Protein AF-A0A7Y4W2G7-F1 (afdb_monomer)

Foldseek 3Di:
DVVVVVVVVVVVVCVVVPDCPVVLVVLVVLLVVLQVLLVVLCVQLVPDPDVVSVVVSNVSSVVSVVVSVVSVVVSVCSVPPPPDPPPPPPPCPDPPPPPPDDDDDDDDDDDDDDDDDDDDDDDDDDDDDDDDDDDDD

Sequence (137 aa):
MYFRSWVLDLQIVNVTNGSLDRPEAMLLSQAQTLDELFNNLARKAHDQTHMPHYETFLRLAFKAQSQCRSTLETLATIKNPPVVYAKQANISNGHQQINNGMPAPQAEEIKKQPNELLETQHGSQTLDSRTTRAAIC

Secondary structure (DSSP, 8-state):
-HHHHHHHHHHHHHHHTT--HHHHHHHHHHHHHHHHHHHHHHHHHHT--SHHHHHHHHHHHHHHHHHHHHHHHHHHHHHS-------------TT-----S-PPPP----PPPPPPP--------------------

Radius of gyration: 35.5 Å; Cα contacts (8 Å, |Δi|>4): 58; chains: 1; bounding 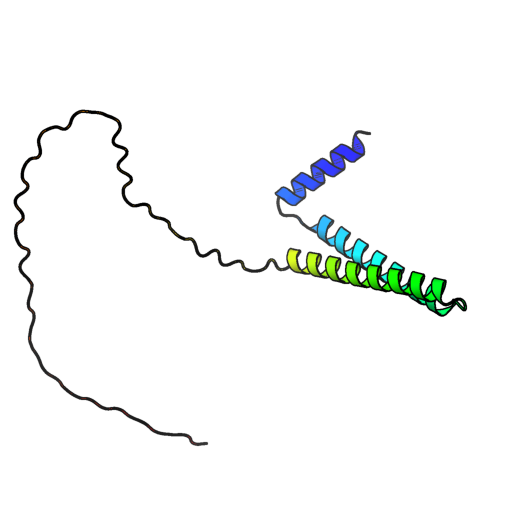box: 46×70×98 Å

Structure (mmCIF, N/CA/C/O backbone):
data_AF-A0A7Y4W2G7-F1
#
_entry.id   AF-A0A7Y4W2G7-F1
#
loop_
_atom_site.group_PDB
_atom_site.id
_atom_site.type_symbol
_atom_site.label_atom_id
_atom_site.label_alt_id
_atom_site.label_comp_id
_atom_site.label_asym_id
_atom_site.label_entity_id
_atom_site.label_seq_id
_atom_site.pdbx_PDB_ins_code
_atom_site.Cartn_x
_atom_site.Cartn_y
_atom_site.Cartn_z
_atom_site.occupancy
_atom_site.B_iso_or_equiv
_atom_site.auth_seq_id
_atom_site.auth_comp_id
_atom_site.auth_asym_id
_atom_site.auth_atom_id
_atom_site.pdbx_PDB_model_num
ATOM 1 N N . MET A 1 1 ? -21.961 18.199 -1.375 1.00 66.44 1 MET A N 1
ATOM 2 C CA . MET A 1 1 ? -20.802 18.160 -0.451 1.00 66.44 1 MET A CA 1
ATOM 3 C C . MET A 1 1 ? -21.097 17.414 0.862 1.00 66.44 1 MET A C 1
ATOM 5 O O . MET A 1 1 ? -20.188 16.798 1.394 1.00 66.44 1 MET A O 1
ATOM 9 N N . TYR A 1 2 ? -22.351 17.360 1.332 1.00 80.12 2 TYR A N 1
ATOM 10 C CA . TYR A 1 2 ? -22.754 16.691 2.586 1.00 80.12 2 TYR A CA 1
ATOM 11 C C . TYR A 1 2 ? -22.551 15.165 2.650 1.00 80.12 2 TYR A C 1
ATOM 13 O O . TYR A 1 2 ? -22.196 14.641 3.698 1.00 80.12 2 TYR A O 1
ATOM 21 N N . PHE A 1 3 ? -22.705 14.450 1.530 1.00 81.75 3 PHE A N 1
ATOM 22 C CA . PHE A 1 3 ? -22.607 12.983 1.505 1.00 81.75 3 PHE A CA 1
ATOM 23 C C . PHE A 1 3 ? -21.234 12.452 1.953 1.00 81.75 3 PHE A C 1
ATOM 25 O O . PHE A 1 3 ? -21.154 11.482 2.700 1.00 81.75 3 PHE A O 1
ATOM 32 N N . ARG A 1 4 ? -20.140 13.113 1.544 1.00 83.44 4 ARG A N 1
ATOM 33 C CA . ARG A 1 4 ? -18.781 12.718 1.952 1.00 83.44 4 ARG A CA 1
ATOM 34 C C . ARG A 1 4 ? -18.516 12.959 3.440 1.00 83.44 4 ARG A C 1
ATOM 36 O O . ARG A 1 4 ? -17.850 12.128 4.040 1.00 83.44 4 ARG A O 1
ATOM 43 N N . SER A 1 5 ? -19.046 14.042 4.016 1.00 88.44 5 SER A N 1
ATOM 44 C CA . SER A 1 5 ? -18.922 14.322 5.456 1.00 88.44 5 SER A CA 1
ATOM 45 C C . SER A 1 5 ? -19.608 13.233 6.271 1.00 88.44 5 SER A C 1
ATOM 47 O O . SER A 1 5 ? -18.965 12.582 7.079 1.00 88.44 5 SER A O 1
ATOM 49 N N . TRP A 1 6 ? -20.868 12.930 5.947 1.00 89.38 6 TRP A N 1
ATOM 50 C CA . TRP A 1 6 ? -21.643 11.922 6.670 1.00 89.38 6 TRP A CA 1
ATOM 51 C C . TRP A 1 6 ? -21.006 10.526 6.613 1.00 89.38 6 TRP A C 1
ATOM 53 O O . TRP A 1 6 ? -20.948 9.810 7.609 1.00 89.38 6 TRP A O 1
ATOM 63 N N . VAL A 1 7 ? -20.466 10.148 5.450 1.00 91.44 7 VAL A N 1
ATOM 64 C CA . VAL A 1 7 ? -19.751 8.876 5.284 1.00 91.44 7 VAL A CA 1
ATOM 65 C C . VAL A 1 7 ? -18.472 8.821 6.125 1.00 91.44 7 VAL A C 1
ATOM 67 O O . VAL A 1 7 ? -18.108 7.735 6.572 1.00 91.44 7 VAL A O 1
ATOM 70 N N . LEU A 1 8 ? -17.768 9.938 6.325 1.00 91.06 8 LEU A N 1
ATOM 71 C CA . LEU A 1 8 ? -16.592 9.994 7.200 1.00 91.06 8 LEU A CA 1
ATOM 72 C C . LEU A 1 8 ? -16.995 9.948 8.677 1.00 91.06 8 LEU A C 1
ATOM 74 O O . LEU A 1 8 ? -16.412 9.171 9.427 1.00 91.06 8 LEU A O 1
ATOM 78 N N . ASP A 1 9 ? -18.031 10.685 9.071 1.00 93.81 9 ASP A N 1
ATOM 79 C CA . ASP A 1 9 ? -18.535 10.695 10.449 1.00 93.81 9 ASP A CA 1
ATOM 80 C C . ASP A 1 9 ? -18.982 9.291 10.886 1.00 93.81 9 ASP A C 1
ATOM 82 O O . ASP A 1 9 ? -18.600 8.809 11.953 1.00 93.81 9 ASP A O 1
ATOM 86 N N . LEU A 1 10 ? -19.700 8.571 10.015 1.00 91.81 10 LEU A N 1
ATOM 87 C CA . LEU A 1 10 ? -20.098 7.182 10.262 1.00 91.81 10 LEU A CA 1
ATOM 88 C C . LEU A 1 10 ? -18.891 6.238 10.406 1.00 91.81 10 LEU A C 1
ATOM 90 O O . LEU A 1 10 ? -18.910 5.324 11.229 1.00 91.81 10 LEU A O 1
ATOM 94 N N . GLN A 1 11 ? -17.828 6.450 9.624 1.00 91.62 11 GLN A N 1
ATOM 95 C CA . GLN A 1 11 ? -16.601 5.654 9.745 1.00 91.62 11 GLN A CA 1
ATOM 96 C C . GLN A 1 11 ? -15.906 5.886 11.079 1.00 91.62 11 GLN A C 1
ATOM 98 O O . GLN A 1 11 ? -15.454 4.922 11.693 1.00 91.62 11 GLN A O 1
ATOM 103 N N . ILE A 1 12 ? -15.837 7.142 11.521 1.00 92.69 12 ILE A N 1
ATOM 104 C CA . ILE A 1 12 ? -15.244 7.501 12.809 1.00 92.69 12 ILE A CA 1
ATOM 105 C C . ILE A 1 12 ? -16.009 6.793 13.928 1.00 92.69 12 ILE A C 1
ATOM 107 O O . ILE A 1 12 ? -15.389 6.102 14.731 1.00 92.69 12 ILE A O 1
ATOM 111 N N . VAL A 1 13 ? -17.344 6.869 13.921 1.00 95.50 13 VAL A N 1
ATOM 112 C CA . VAL A 1 13 ? -18.191 6.190 14.916 1.00 95.50 13 VAL A CA 1
ATOM 113 C C . VAL A 1 13 ? -17.955 4.676 14.927 1.00 95.50 13 VAL A C 1
ATOM 115 O O . VAL A 1 13 ? -17.782 4.099 15.998 1.00 95.50 13 VAL A O 1
ATOM 118 N N . ASN A 1 14 ? -17.891 4.021 13.763 1.00 93.06 14 ASN A N 1
ATOM 119 C CA . ASN A 1 14 ? -17.646 2.575 13.688 1.00 93.06 14 ASN A CA 1
ATOM 120 C C . ASN A 1 14 ? -16.290 2.176 14.286 1.00 93.06 14 ASN A C 1
ATOM 122 O O . ASN A 1 14 ? -16.223 1.207 15.042 1.00 93.06 14 ASN A O 1
ATOM 126 N N . VAL A 1 15 ? -15.234 2.941 13.992 1.00 92.75 15 VAL A N 1
ATOM 127 C CA . VAL A 1 15 ? -13.891 2.697 14.540 1.00 92.75 15 VAL A CA 1
ATOM 128 C C . VAL A 1 15 ? -13.862 2.952 16.046 1.00 92.75 15 VAL A C 1
ATOM 130 O O . VAL A 1 15 ? -13.296 2.150 16.786 1.00 92.75 15 VAL A O 1
ATOM 133 N N . THR A 1 16 ? -14.514 4.015 16.528 1.00 92.12 16 THR A N 1
ATOM 134 C CA . THR A 1 16 ? -14.655 4.280 17.971 1.00 92.12 16 THR A CA 1
ATOM 135 C C . THR A 1 16 ? -15.418 3.163 18.688 1.00 92.12 16 THR A C 1
ATOM 137 O O . THR A 1 16 ? -15.090 2.839 19.826 1.00 92.12 16 THR A O 1
ATOM 140 N N . ASN A 1 17 ? -16.373 2.522 18.011 1.00 94.44 17 ASN A N 1
ATOM 141 C CA . ASN A 1 17 ? -17.107 1.362 18.520 1.00 94.44 17 ASN A CA 1
ATOM 142 C C . ASN A 1 17 ? -16.350 0.027 18.352 1.00 94.44 17 ASN A C 1
ATOM 144 O O . ASN A 1 17 ? -16.896 -1.026 18.677 1.00 94.44 17 ASN A O 1
ATOM 148 N N . GLY A 1 18 ? -15.110 0.051 17.850 1.00 91.44 18 GLY A N 1
ATOM 149 C CA . GLY A 1 18 ? -14.235 -1.119 17.738 1.00 91.44 18 GLY A CA 1
ATOM 150 C C . GLY A 1 18 ? -14.349 -1.917 16.435 1.00 91.44 18 GLY A C 1
ATOM 151 O O . GLY A 1 18 ? -13.639 -2.909 16.287 1.00 91.44 18 GLY A O 1
ATOM 152 N N . SER A 1 19 ? -15.185 -1.511 15.473 1.00 94.19 19 SER A N 1
ATOM 153 C CA . SER A 1 19 ? -15.208 -2.146 14.147 1.00 94.19 19 SER A CA 1
ATOM 154 C C . SER A 1 19 ? -14.036 -1.646 13.301 1.00 94.19 19 SER A C 1
ATOM 156 O O . SER A 1 19 ? -13.919 -0.453 13.004 1.00 94.19 19 SER A O 1
ATOM 158 N N . LEU A 1 20 ? -13.176 -2.577 12.882 1.00 94.31 20 LEU A N 1
ATOM 159 C CA . LEU A 1 20 ? -12.009 -2.311 12.034 1.00 94.31 20 LEU A CA 1
ATOM 160 C C . LEU A 1 20 ? -12.164 -2.857 10.608 1.00 94.31 20 LEU A C 1
ATOM 162 O O . LEU A 1 20 ? -11.240 -2.733 9.810 1.00 94.31 20 LEU A O 1
ATOM 166 N N . ASP A 1 21 ? -13.345 -3.362 10.242 1.00 93.81 21 ASP A N 1
ATOM 167 C CA . ASP A 1 21 ? -13.596 -4.032 8.956 1.00 93.81 21 ASP A CA 1
ATOM 168 C C . ASP A 1 21 ? -13.199 -3.170 7.750 1.00 93.81 21 ASP A C 1
ATOM 170 O O . ASP A 1 21 ? -12.562 -3.629 6.800 1.00 93.81 21 ASP A O 1
ATOM 174 N N . ARG A 1 22 ? -13.552 -1.879 7.788 1.00 93.25 22 ARG A N 1
ATOM 175 C CA . ARG A 1 22 ? -13.242 -0.951 6.697 1.00 93.25 22 ARG A CA 1
ATOM 176 C C . ARG A 1 22 ? -11.755 -0.579 6.646 1.00 93.25 22 ARG A C 1
ATOM 178 O O . ARG A 1 22 ? -11.202 -0.650 5.548 1.00 93.25 22 ARG A O 1
ATOM 185 N N . PRO A 1 23 ? -11.092 -0.182 7.751 1.00 94.31 23 PRO A N 1
ATOM 186 C CA . PRO A 1 23 ? -9.635 -0.061 7.781 1.00 94.31 23 PRO A CA 1
ATOM 187 C C . PRO A 1 23 ? -8.902 -1.319 7.295 1.00 94.31 23 PRO A C 1
ATOM 189 O O . PRO A 1 23 ? -7.976 -1.192 6.497 1.00 94.31 23 PRO A O 1
ATOM 192 N N . GLU A 1 24 ? -9.342 -2.516 7.699 1.00 96.06 24 GLU A N 1
ATOM 193 C CA . GLU A 1 24 ? -8.760 -3.789 7.255 1.00 96.06 24 GLU A CA 1
ATOM 194 C C . GLU A 1 24 ? -8.883 -3.973 5.737 1.00 96.06 24 GLU A C 1
ATOM 196 O O . GLU A 1 24 ? -7.879 -4.188 5.052 1.00 96.06 24 GLU A O 1
ATOM 201 N N . ALA A 1 25 ? -10.093 -3.820 5.191 1.00 96.19 25 ALA A N 1
ATOM 202 C CA . ALA A 1 25 ? -10.335 -3.920 3.752 1.00 96.19 25 ALA A CA 1
ATOM 203 C C . ALA A 1 25 ? -9.548 -2.864 2.956 1.00 96.19 25 ALA A C 1
ATOM 205 O O . ALA A 1 25 ? -9.013 -3.151 1.883 1.00 96.19 25 ALA A O 1
ATOM 206 N N . MET A 1 26 ? -9.446 -1.645 3.491 1.00 96.75 26 MET A N 1
ATOM 207 C CA . MET A 1 26 ? -8.685 -0.562 2.877 1.00 96.75 26 MET A CA 1
ATOM 208 C C . MET A 1 26 ? -7.188 -0.883 2.827 1.00 96.75 26 MET A C 1
ATOM 210 O O . MET A 1 26 ? -6.573 -0.701 1.779 1.00 96.75 26 MET A O 1
ATOM 214 N N . LEU A 1 27 ? -6.602 -1.377 3.922 1.00 97.88 27 LEU A N 1
ATOM 215 C CA . LEU A 1 27 ? -5.191 -1.771 3.954 1.00 97.88 27 LEU A CA 1
ATOM 216 C C . LEU A 1 27 ? -4.914 -2.949 3.014 1.00 97.88 27 LEU A C 1
ATOM 218 O O . LEU A 1 27 ? -3.922 -2.920 2.289 1.00 97.88 27 LEU A O 1
ATOM 222 N N . LEU A 1 28 ? -5.806 -3.942 2.956 1.00 98.00 28 LEU A N 1
ATOM 223 C CA . LEU A 1 28 ? -5.674 -5.059 2.018 1.00 98.00 28 LEU A CA 1
ATOM 224 C C . LEU A 1 28 ? -5.683 -4.577 0.559 1.00 98.00 28 LEU A C 1
ATOM 226 O O . LEU A 1 28 ? -4.803 -4.944 -0.218 1.00 98.00 28 LEU A O 1
ATOM 230 N N . SER A 1 29 ? -6.626 -3.701 0.203 1.00 98.12 29 SER A N 1
ATOM 231 C CA . SER A 1 29 ? -6.708 -3.118 -1.141 1.00 98.12 29 SER A CA 1
ATOM 232 C C . SER A 1 29 ? -5.469 -2.277 -1.489 1.00 98.12 29 SER A C 1
ATOM 234 O O . SER A 1 29 ? -4.957 -2.359 -2.610 1.00 98.12 29 SER A O 1
ATOM 236 N N . GLN A 1 30 ? -4.938 -1.508 -0.531 1.00 98.38 30 GLN A N 1
ATOM 237 C CA . GLN A 1 30 ? -3.692 -0.757 -0.712 1.00 98.38 30 GLN A CA 1
ATOM 238 C C . GLN A 1 30 ? -2.496 -1.687 -0.947 1.00 98.38 30 GLN A C 1
ATOM 240 O O . GLN A 1 30 ? -1.710 -1.435 -1.861 1.00 98.38 30 GLN A O 1
ATOM 245 N N . ALA A 1 31 ? -2.374 -2.769 -0.173 1.00 98.38 31 ALA A N 1
ATOM 246 C CA . ALA A 1 31 ? -1.308 -3.754 -0.344 1.00 98.38 31 ALA A CA 1
ATOM 247 C C . ALA A 1 31 ? -1.363 -4.411 -1.733 1.00 98.38 31 ALA A C 1
ATOM 249 O O . ALA A 1 31 ? -0.347 -4.462 -2.422 1.00 98.38 31 ALA A O 1
ATOM 250 N N . GLN A 1 32 ? -2.551 -4.823 -2.191 1.00 98.31 32 GLN A N 1
ATOM 251 C CA . GLN A 1 32 ? -2.735 -5.374 -3.540 1.00 98.31 32 GLN A CA 1
ATOM 252 C C . GLN A 1 32 ? -2.337 -4.372 -4.631 1.00 98.31 32 GLN A C 1
ATOM 254 O O . GLN A 1 32 ? -1.592 -4.713 -5.544 1.00 98.31 32 GLN A O 1
ATOM 259 N N . THR A 1 33 ? -2.754 -3.110 -4.499 1.00 98.56 33 THR A N 1
ATOM 260 C CA . THR A 1 33 ? -2.399 -2.051 -5.460 1.00 98.56 33 THR A CA 1
ATOM 261 C C . THR A 1 33 ? -0.884 -1.822 -5.520 1.00 98.56 33 THR A C 1
ATOM 263 O O . THR A 1 33 ? -0.317 -1.613 -6.593 1.00 98.56 33 THR A O 1
ATOM 266 N N . LEU A 1 34 ? -0.206 -1.854 -4.369 1.00 98.69 34 LEU A N 1
ATOM 267 C CA . LEU A 1 34 ? 1.247 -1.697 -4.286 1.00 98.69 34 LEU A CA 1
ATOM 268 C C . LEU A 1 34 ? 1.994 -2.895 -4.888 1.00 98.69 34 LEU A C 1
ATOM 270 O O . LEU A 1 34 ? 3.029 -2.694 -5.524 1.00 98.69 34 LEU A O 1
ATOM 274 N N . ASP A 1 35 ? 1.471 -4.112 -4.727 1.00 98.31 35 ASP A N 1
ATOM 275 C CA . ASP A 1 35 ? 2.018 -5.314 -5.364 1.00 98.31 35 ASP A CA 1
ATOM 276 C C . ASP A 1 35 ? 1.857 -5.275 -6.893 1.00 98.31 35 ASP A C 1
ATOM 278 O O . ASP A 1 35 ? 2.815 -5.490 -7.640 1.00 98.31 35 ASP A O 1
ATOM 282 N N . GLU A 1 36 ? 0.681 -4.893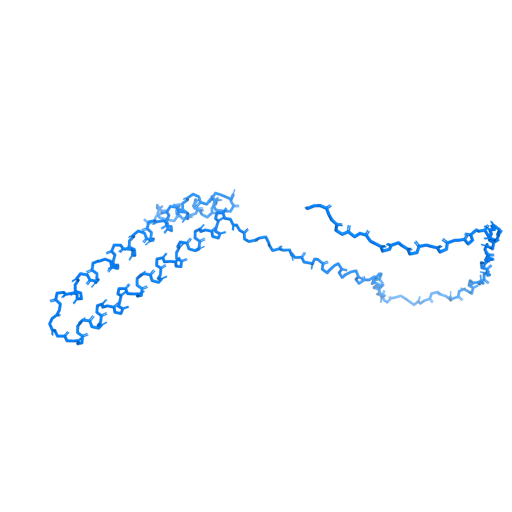 -7.391 1.00 98.56 36 GLU A N 1
ATOM 283 C CA . GLU A 1 36 ? 0.459 -4.681 -8.825 1.00 98.56 36 GLU A CA 1
ATOM 284 C C . GLU A 1 36 ? 1.393 -3.602 -9.392 1.00 98.56 36 GLU A C 1
ATOM 286 O O . GLU A 1 36 ? 1.983 -3.780 -10.464 1.00 98.56 36 GLU A O 1
ATOM 291 N N . LEU A 1 37 ? 1.582 -2.502 -8.657 1.00 98.62 37 LEU A N 1
ATOM 292 C CA . LEU A 1 37 ? 2.503 -1.434 -9.037 1.00 98.62 37 LEU A CA 1
ATOM 293 C C . LEU A 1 37 ? 3.955 -1.925 -9.081 1.00 98.62 37 LEU A C 1
ATOM 295 O O . LEU A 1 37 ? 4.672 -1.603 -10.031 1.00 98.62 37 LEU A O 1
ATOM 299 N N . PHE A 1 38 ? 4.384 -2.718 -8.095 1.00 98.69 38 PHE A N 1
ATOM 300 C CA . PHE A 1 38 ? 5.696 -3.366 -8.107 1.00 98.69 38 PHE A CA 1
ATOM 301 C C . PHE A 1 38 ? 5.874 -4.211 -9.373 1.00 98.69 38 PHE A C 1
ATOM 303 O O . PHE A 1 38 ? 6.834 -3.996 -10.116 1.00 98.69 38 PHE A O 1
ATOM 310 N N . ASN A 1 39 ? 4.922 -5.100 -9.664 1.00 98.56 39 ASN A N 1
ATOM 311 C CA . ASN A 1 39 ? 4.970 -5.975 -10.835 1.00 98.56 39 ASN A CA 1
ATOM 312 C C . ASN A 1 39 ? 5.002 -5.179 -12.153 1.00 98.56 39 ASN A C 1
ATOM 314 O O . ASN A 1 39 ? 5.761 -5.507 -13.070 1.00 98.56 39 ASN A O 1
ATOM 318 N N . ASN A 1 40 ? 4.218 -4.102 -12.250 1.00 98.50 40 ASN A N 1
ATOM 319 C CA . ASN A 1 40 ? 4.193 -3.237 -13.428 1.00 98.50 40 ASN A CA 1
ATOM 320 C C . ASN A 1 40 ? 5.529 -2.507 -13.639 1.00 98.50 40 ASN A C 1
ATOM 322 O O . ASN A 1 40 ? 6.056 -2.492 -14.753 1.00 98.50 40 ASN A O 1
ATOM 326 N N . LEU A 1 41 ? 6.094 -1.931 -12.575 1.00 98.56 41 LEU A N 1
ATOM 327 C CA . LEU A 1 41 ? 7.370 -1.216 -12.626 1.00 98.56 41 LEU A CA 1
ATOM 328 C C . LEU A 1 41 ? 8.544 -2.162 -12.896 1.00 98.56 41 LEU A C 1
ATOM 330 O O . LEU A 1 41 ? 9.418 -1.816 -13.685 1.00 98.56 41 LEU A O 1
ATOM 334 N N . ALA A 1 42 ? 8.545 -3.361 -12.309 1.00 98.19 42 ALA A N 1
ATOM 335 C CA . ALA A 1 42 ? 9.562 -4.380 -12.564 1.00 98.19 42 ALA A CA 1
ATOM 336 C C . ALA A 1 42 ? 9.551 -4.832 -14.032 1.00 98.19 42 ALA A C 1
ATOM 338 O O . ALA A 1 42 ? 10.607 -4.913 -14.660 1.00 98.19 42 ALA A O 1
ATOM 339 N N . ARG A 1 43 ? 8.360 -5.035 -14.615 1.00 98.25 43 ARG A N 1
ATOM 340 C CA . ARG A 1 43 ? 8.220 -5.324 -16.050 1.00 98.25 43 ARG A CA 1
ATOM 341 C C . ARG A 1 43 ? 8.734 -4.170 -16.909 1.00 98.25 43 ARG A C 1
ATOM 343 O O . ARG A 1 43 ? 9.528 -4.388 -17.814 1.00 98.25 43 ARG A O 1
ATOM 350 N N . LYS A 1 44 ? 8.349 -2.931 -16.584 1.00 97.75 44 LYS A N 1
ATOM 351 C CA . LYS A 1 44 ? 8.850 -1.739 -17.286 1.00 97.75 44 LYS A CA 1
ATOM 352 C C . LYS A 1 44 ? 10.367 -1.620 -17.214 1.00 97.75 44 LYS A C 1
ATOM 354 O O . LYS A 1 44 ? 10.954 -1.225 -18.214 1.00 97.75 44 LYS A O 1
ATOM 359 N N . ALA A 1 45 ? 10.975 -1.936 -16.067 1.00 97.75 45 ALA A N 1
ATOM 360 C CA . ALA A 1 45 ? 12.424 -1.944 -15.887 1.00 97.75 45 ALA A CA 1
ATOM 361 C C . ALA A 1 45 ? 13.084 -2.986 -16.795 1.00 97.75 45 ALA A C 1
ATOM 363 O O . ALA A 1 45 ? 14.003 -2.635 -17.522 1.00 97.75 45 ALA A O 1
ATOM 364 N N . HIS A 1 46 ? 12.577 -4.223 -16.806 1.00 96.44 46 HIS A N 1
ATOM 365 C CA . HIS A 1 46 ? 13.088 -5.310 -17.648 1.00 96.44 46 HIS A CA 1
ATOM 366 C C . HIS A 1 46 ? 13.145 -4.939 -19.140 1.00 96.44 46 HIS A C 1
ATOM 368 O O . HIS A 1 46 ? 14.095 -5.299 -19.828 1.00 96.44 46 HIS A O 1
ATOM 374 N N . ASP A 1 47 ? 12.171 -4.166 -19.622 1.00 96.75 47 ASP A N 1
ATOM 375 C CA . ASP A 1 47 ? 12.101 -3.751 -21.026 1.00 96.75 47 ASP A CA 1
ATOM 376 C C . ASP A 1 47 ? 12.998 -2.533 -21.355 1.00 96.75 47 ASP A C 1
ATOM 378 O O . ASP A 1 47 ? 13.044 -2.089 -22.505 1.00 96.75 47 ASP A O 1
ATOM 382 N N . GLN A 1 48 ? 13.709 -1.955 -20.375 1.00 96.25 48 GLN A N 1
ATOM 383 C CA . GLN A 1 48 ? 14.604 -0.817 -20.611 1.00 96.25 48 GLN A CA 1
ATOM 384 C C . GLN A 1 48 ? 15.989 -1.248 -21.088 1.00 96.25 48 GLN A C 1
ATOM 386 O O . GLN A 1 48 ? 16.663 -2.065 -20.472 1.00 96.25 48 GLN A O 1
ATOM 391 N N . THR A 1 49 ? 16.476 -0.566 -22.121 1.00 94.44 49 THR A N 1
ATOM 392 C CA . THR A 1 49 ? 17.855 -0.688 -22.615 1.00 94.44 49 THR A CA 1
ATOM 393 C C . THR A 1 49 ? 18.781 0.398 -22.066 1.00 94.44 49 THR A C 1
ATOM 395 O O . THR A 1 49 ? 19.998 0.231 -22.043 1.00 94.44 49 THR A O 1
ATOM 398 N N . HIS A 1 50 ? 18.217 1.520 -21.607 1.00 96.19 50 HIS A N 1
ATOM 399 C CA . HIS A 1 50 ? 18.967 2.641 -21.048 1.00 96.19 50 HIS A CA 1
ATOM 400 C C . HIS A 1 50 ? 19.063 2.526 -19.521 1.00 96.19 50 HIS A C 1
ATOM 402 O O . HIS A 1 50 ? 18.050 2.584 -18.816 1.00 96.19 50 HIS A O 1
ATOM 408 N N . MET A 1 51 ? 20.290 2.400 -19.007 1.00 95.88 51 MET A N 1
ATOM 409 C CA . MET A 1 51 ? 20.557 2.078 -17.600 1.00 95.88 51 MET A CA 1
ATOM 410 C C . MET A 1 51 ? 19.899 3.046 -16.589 1.00 95.88 51 MET A C 1
ATOM 412 O O . MET A 1 51 ? 19.260 2.566 -15.655 1.00 95.88 51 MET A O 1
ATOM 416 N N . PRO A 1 52 ? 19.920 4.381 -16.778 1.00 96.56 52 PRO A N 1
ATOM 417 C CA . PRO A 1 52 ? 19.190 5.299 -15.895 1.00 96.56 52 PRO A CA 1
ATOM 418 C C . PRO A 1 52 ? 17.679 5.036 -15.772 1.00 96.56 52 PRO A C 1
ATOM 420 O O . PRO A 1 52 ? 17.098 5.230 -14.701 1.00 96.56 52 PRO A O 1
ATOM 423 N N . HIS A 1 53 ? 17.016 4.592 -16.846 1.00 95.62 53 HIS A N 1
ATOM 424 C CA . HIS A 1 53 ? 15.586 4.261 -16.793 1.00 95.62 53 HIS A CA 1
ATOM 425 C C . HIS A 1 53 ? 15.358 2.924 -16.092 1.00 95.62 53 HIS A C 1
ATOM 427 O O . HIS A 1 53 ? 14.445 2.823 -15.271 1.00 95.62 53 HIS A O 1
ATOM 433 N N . TYR A 1 54 ? 16.211 1.933 -16.375 1.00 97.31 54 TYR A N 1
ATOM 434 C CA . TYR A 1 54 ? 16.219 0.647 -15.678 1.00 97.31 54 TYR A CA 1
ATOM 435 C C . TYR A 1 54 ? 16.317 0.855 -14.161 1.00 97.31 54 TYR A C 1
ATOM 437 O O . TYR A 1 54 ? 15.440 0.422 -13.412 1.00 97.31 54 TYR A O 1
ATOM 445 N N . GLU A 1 55 ? 17.326 1.608 -13.715 1.00 97.75 55 GLU A N 1
ATOM 446 C CA . GLU A 1 55 ? 17.546 1.920 -12.302 1.00 97.75 55 GLU A CA 1
ATOM 447 C C . GLU A 1 55 ? 16.356 2.672 -11.690 1.00 97.75 55 GLU A C 1
ATOM 449 O O . GLU A 1 55 ? 15.892 2.331 -10.599 1.00 97.75 55 GLU A O 1
ATOM 454 N N . THR A 1 56 ? 15.812 3.665 -12.400 1.00 98.25 56 THR A N 1
ATOM 455 C CA . THR A 1 56 ? 14.677 4.458 -11.906 1.00 98.25 56 THR A CA 1
ATOM 456 C C . THR A 1 56 ? 13.435 3.599 -11.684 1.00 98.25 56 THR A C 1
ATOM 458 O O . THR A 1 56 ? 12.841 3.661 -10.603 1.00 98.25 56 THR A O 1
ATOM 461 N N . PHE A 1 57 ? 13.040 2.791 -12.672 1.00 98.38 57 PHE A N 1
ATOM 462 C CA . PHE A 1 57 ? 11.878 1.913 -12.535 1.00 98.38 57 PHE A CA 1
ATOM 463 C C . PHE A 1 57 ? 12.095 0.864 -11.449 1.00 98.38 57 PHE A C 1
ATOM 465 O O . PHE A 1 57 ? 11.202 0.661 -10.627 1.00 98.38 57 PHE A O 1
ATOM 472 N N . LEU A 1 58 ? 13.282 0.258 -11.386 1.00 98.12 58 LEU A N 1
ATOM 473 C CA . LEU A 1 58 ? 13.582 -0.773 -10.399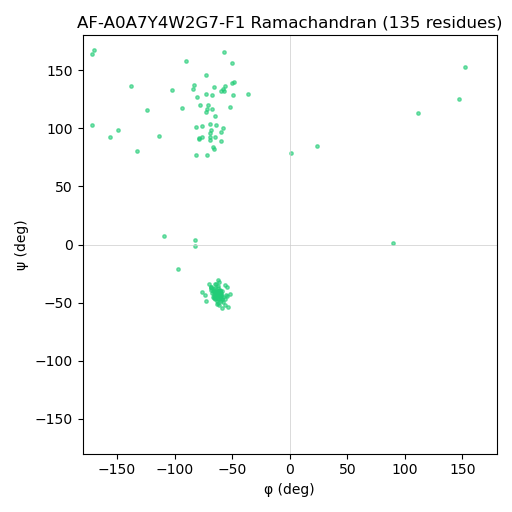 1.00 98.12 58 LEU A CA 1
ATOM 474 C C . LEU A 1 58 ? 13.585 -0.214 -8.965 1.00 98.12 58 LEU A C 1
ATOM 476 O O . LEU A 1 58 ? 13.016 -0.820 -8.056 1.00 98.12 58 LEU A O 1
ATOM 480 N N . ARG A 1 59 ? 14.127 0.992 -8.758 1.00 98.56 59 ARG A N 1
ATOM 481 C CA . ARG A 1 59 ? 14.075 1.686 -7.461 1.00 98.56 59 ARG A CA 1
ATOM 482 C C . ARG A 1 59 ? 12.640 1.994 -7.034 1.00 98.56 59 ARG A C 1
ATOM 484 O O . ARG A 1 59 ? 12.298 1.821 -5.864 1.00 98.56 59 ARG A O 1
ATOM 491 N N . LEU A 1 60 ? 11.795 2.455 -7.958 1.00 98.62 60 LEU A N 1
ATOM 492 C CA . LEU A 1 60 ? 10.377 2.687 -7.670 1.00 98.62 60 LEU A CA 1
ATOM 493 C C . LEU A 1 60 ? 9.642 1.372 -7.376 1.00 98.62 60 LEU A C 1
ATOM 495 O O . LEU A 1 60 ? 8.832 1.342 -6.450 1.00 98.62 60 LEU A O 1
ATOM 499 N N . ALA A 1 61 ? 9.964 0.293 -8.094 1.00 98.62 61 ALA A N 1
ATOM 500 C CA . ALA A 1 61 ? 9.401 -1.032 -7.857 1.00 98.62 61 ALA A CA 1
ATOM 501 C C . ALA A 1 61 ? 9.712 -1.501 -6.428 1.00 98.62 61 ALA A C 1
ATOM 503 O O . ALA A 1 61 ? 8.794 -1.762 -5.652 1.00 98.62 61 ALA A O 1
ATOM 504 N N . PHE A 1 62 ? 10.984 -1.517 -6.021 1.00 98.50 62 PHE A N 1
ATOM 505 C CA . PHE A 1 62 ? 11.357 -1.931 -4.663 1.00 98.50 62 PHE A CA 1
ATOM 506 C C . PHE A 1 62 ? 10.767 -1.027 -3.577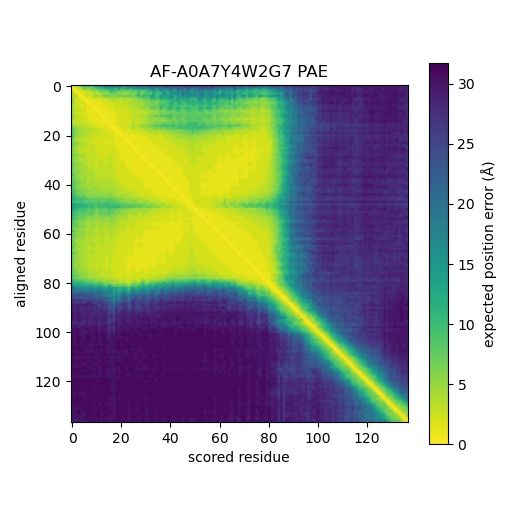 1.00 98.50 62 PHE A C 1
ATOM 508 O O . PHE A 1 62 ? 10.431 -1.497 -2.488 1.00 98.50 62 PHE A O 1
ATOM 515 N N . LYS A 1 63 ? 10.555 0.261 -3.869 1.00 98.69 63 LYS A N 1
ATOM 516 C CA . LYS A 1 63 ? 9.827 1.151 -2.960 1.00 98.69 63 LYS A CA 1
ATOM 517 C C . LYS A 1 63 ? 8.348 0.756 -2.827 1.00 98.69 63 LYS A C 1
ATOM 519 O O . LYS A 1 63 ? 7.808 0.842 -1.724 1.00 98.69 63 LYS A O 1
ATOM 524 N N . ALA A 1 64 ? 7.686 0.355 -3.912 1.00 98.56 64 ALA A N 1
ATOM 525 C CA . ALA A 1 64 ? 6.307 -0.139 -3.871 1.00 98.56 64 ALA A CA 1
ATOM 526 C C . ALA A 1 64 ? 6.212 -1.457 -3.084 1.00 98.56 64 ALA A C 1
ATOM 528 O O . ALA A 1 64 ? 5.382 -1.567 -2.185 1.00 98.56 64 ALA A O 1
ATOM 529 N N . GLN A 1 65 ? 7.135 -2.394 -3.324 1.00 98.38 65 GLN A N 1
ATOM 530 C CA . GLN A 1 65 ? 7.229 -3.658 -2.584 1.00 98.38 65 GLN A CA 1
ATOM 531 C C . GLN A 1 65 ? 7.433 -3.434 -1.076 1.00 98.38 65 GLN A C 1
ATOM 533 O O . GLN A 1 65 ? 6.737 -4.032 -0.257 1.00 98.38 65 GLN A O 1
ATOM 538 N N . SER A 1 66 ? 8.364 -2.550 -0.701 1.00 98.56 66 SER A N 1
ATOM 539 C CA . SER A 1 66 ? 8.630 -2.213 0.703 1.00 98.56 66 SER A CA 1
ATOM 540 C C . SER A 1 66 ? 7.390 -1.630 1.389 1.00 98.56 66 SER A C 1
ATOM 542 O O . SER A 1 66 ? 7.025 -2.057 2.483 1.00 98.56 66 SER A O 1
ATOM 544 N N . GLN A 1 67 ? 6.678 -0.725 0.711 1.00 98.38 67 GLN A N 1
ATOM 545 C CA . GLN A 1 67 ? 5.424 -0.175 1.229 1.00 98.38 67 GLN A CA 1
ATOM 546 C C . GLN A 1 67 ? 4.327 -1.239 1.345 1.00 98.38 67 GLN A C 1
ATOM 548 O O . GLN A 1 67 ? 3.638 -1.254 2.357 1.00 98.38 67 GLN A O 1
ATOM 553 N N . CYS A 1 68 ? 4.196 -2.154 0.374 1.00 98.38 68 CYS A N 1
ATOM 554 C CA . CYS A 1 68 ? 3.246 -3.270 0.451 1.00 98.38 68 CYS A CA 1
ATOM 555 C C . CYS A 1 68 ? 3.482 -4.103 1.719 1.00 98.38 68 CYS A C 1
ATOM 557 O O . CYS A 1 68 ? 2.548 -4.353 2.485 1.00 98.38 68 CYS A O 1
ATOM 559 N N . ARG A 1 69 ? 4.748 -4.446 2.000 1.00 98.31 69 ARG A N 1
ATOM 560 C CA . ARG A 1 69 ? 5.133 -5.153 3.228 1.00 98.31 69 ARG A CA 1
ATOM 561 C C . ARG A 1 69 ? 4.716 -4.376 4.478 1.00 98.31 69 ARG A C 1
ATOM 563 O O . ARG A 1 69 ? 4.062 -4.949 5.341 1.00 98.31 69 ARG A O 1
ATOM 570 N N . SER A 1 70 ? 5.021 -3.080 4.555 1.00 98.25 70 SER A N 1
ATOM 571 C CA . SER A 1 70 ? 4.630 -2.236 5.696 1.00 98.25 70 SER A CA 1
ATOM 572 C C . SER A 1 70 ? 3.110 -2.124 5.874 1.00 98.25 70 SER A C 1
ATOM 574 O O . SER A 1 70 ? 2.617 -2.110 7.004 1.00 98.25 70 SER A O 1
ATOM 576 N N . THR A 1 71 ? 2.342 -2.088 4.783 1.00 98.12 71 THR A N 1
ATOM 577 C CA . THR A 1 71 ? 0.873 -2.111 4.833 1.00 98.12 71 THR A CA 1
ATOM 578 C C . THR A 1 71 ? 0.358 -3.433 5.411 1.00 98.12 71 THR A C 1
ATOM 580 O O . THR A 1 71 ? -0.519 -3.420 6.276 1.00 98.12 71 THR A O 1
ATOM 583 N N . LEU A 1 72 ? 0.927 -4.570 4.998 1.00 98.00 72 LEU A N 1
ATOM 584 C CA . LEU A 1 72 ? 0.564 -5.890 5.528 1.00 98.00 72 LEU A CA 1
ATOM 585 C C . LEU A 1 72 ? 0.999 -6.080 6.989 1.00 98.00 72 LEU A C 1
ATOM 587 O O . LEU A 1 72 ? 0.245 -6.646 7.775 1.00 98.00 72 LEU A O 1
ATOM 591 N N . GLU A 1 73 ? 2.167 -5.566 7.380 1.00 97.62 73 GLU A N 1
ATOM 592 C CA . GLU A 1 73 ? 2.622 -5.525 8.780 1.00 97.62 73 GLU A CA 1
ATOM 593 C C . GLU A 1 73 ? 1.651 -4.710 9.651 1.00 97.62 73 GLU A C 1
ATOM 595 O O . GLU A 1 73 ? 1.288 -5.129 10.754 1.00 97.62 73 GLU A O 1
ATOM 600 N N . THR A 1 74 ? 1.165 -3.577 9.133 1.00 97.19 74 THR A N 1
ATOM 601 C CA . THR A 1 74 ? 0.148 -2.752 9.804 1.00 97.19 74 THR A CA 1
ATOM 602 C C . THR A 1 74 ? -1.161 -3.523 9.966 1.00 97.19 74 THR A C 1
ATOM 604 O O . THR A 1 74 ? -1.727 -3.552 11.058 1.00 97.19 74 THR A O 1
ATOM 607 N N . LEU A 1 75 ? -1.622 -4.205 8.911 1.00 96.50 75 LEU A N 1
ATOM 608 C CA . LEU A 1 75 ? -2.818 -5.049 8.968 1.00 96.50 75 LEU A CA 1
ATOM 609 C C . LEU A 1 75 ? -2.661 -6.187 9.989 1.00 96.50 75 LEU A C 1
ATOM 611 O O . LEU A 1 75 ? -3.564 -6.426 10.786 1.00 96.50 75 LEU A O 1
ATOM 615 N N . ALA A 1 76 ? -1.508 -6.856 10.018 1.00 95.69 76 ALA A N 1
ATOM 616 C CA . ALA A 1 76 ? -1.216 -7.903 10.994 1.00 95.69 76 ALA A CA 1
ATOM 617 C C . ALA A 1 76 ? -1.222 -7.368 12.434 1.00 95.69 76 ALA A C 1
ATOM 619 O O . ALA A 1 76 ? -1.771 -8.018 13.321 1.00 95.69 76 ALA A O 1
ATOM 620 N N . THR A 1 77 ? -0.677 -6.167 12.647 1.00 95.06 77 THR A N 1
ATOM 621 C CA . THR A 1 77 ? -0.679 -5.483 13.950 1.00 95.06 77 THR A CA 1
ATOM 622 C C . THR A 1 77 ? -2.096 -5.124 14.396 1.00 95.06 77 THR A C 1
ATOM 624 O O . THR A 1 77 ? -2.413 -5.236 15.575 1.00 95.06 77 THR A O 1
ATOM 627 N N . ILE A 1 78 ? -2.967 -4.727 13.463 1.00 92.69 78 ILE A N 1
ATOM 628 C CA . ILE A 1 78 ? -4.384 -4.469 13.746 1.00 92.69 78 ILE A CA 1
ATOM 629 C C . ILE A 1 78 ? -5.102 -5.758 14.163 1.00 92.69 78 ILE A C 1
ATOM 631 O O . ILE A 1 78 ? -5.814 -5.761 15.165 1.00 92.69 78 ILE A O 1
ATOM 635 N N . LYS A 1 79 ? -4.897 -6.856 13.425 1.00 91.38 79 LYS A N 1
ATOM 636 C CA . LYS A 1 79 ? -5.562 -8.139 13.710 1.00 91.38 79 LYS A CA 1
ATOM 637 C C . LYS A 1 79 ? -5.057 -8.801 14.989 1.00 91.38 79 LYS A C 1
ATOM 639 O O . LYS A 1 79 ? -5.830 -9.463 15.672 1.00 91.38 79 LYS A O 1
ATOM 644 N N . ASN A 1 80 ? -3.771 -8.642 15.291 1.00 91.56 80 ASN A N 1
ATOM 645 C CA . ASN A 1 80 ? -3.123 -9.210 16.467 1.00 91.56 80 ASN A CA 1
ATOM 646 C C . ASN A 1 80 ? -2.286 -8.127 17.165 1.00 91.56 80 ASN A C 1
ATOM 648 O O . ASN A 1 80 ? -1.066 -8.075 16.969 1.00 91.56 80 ASN A O 1
ATOM 652 N N . PRO A 1 81 ? -2.920 -7.256 17.971 1.00 86.12 81 PRO A N 1
ATOM 653 C CA . PRO A 1 81 ? -2.207 -6.209 18.684 1.00 86.12 81 PRO A CA 1
ATOM 654 C C . PRO A 1 81 ? -1.130 -6.820 19.589 1.00 86.12 81 PRO A C 1
ATOM 656 O O . PRO A 1 81 ? -1.413 -7.788 20.303 1.00 86.12 81 PRO A O 1
ATOM 659 N N . PRO A 1 82 ? 0.106 -6.290 19.590 1.00 83.12 82 PRO A N 1
ATOM 660 C CA . PRO A 1 82 ? 1.142 -6.786 20.480 1.00 83.12 82 PRO A CA 1
ATOM 661 C C . PRO A 1 82 ? 0.681 -6.634 21.932 1.00 83.12 82 PRO A C 1
ATOM 663 O O . PRO A 1 82 ? 0.207 -5.573 22.341 1.00 83.12 82 PRO A O 1
ATOM 666 N N . VAL A 1 83 ? 0.834 -7.697 22.725 1.00 76.56 83 VAL A N 1
ATOM 667 C CA . VAL A 1 83 ? 0.538 -7.660 24.160 1.00 76.56 83 VAL A CA 1
ATOM 668 C C . VAL A 1 83 ? 1.591 -6.787 24.837 1.00 76.56 83 VAL A C 1
ATOM 670 O O . VAL A 1 83 ? 2.695 -7.233 25.151 1.00 76.56 83 VAL A O 1
ATOM 673 N N . VAL A 1 84 ? 1.265 -5.513 25.042 1.00 76.06 84 VAL A N 1
ATOM 674 C CA . VAL A 1 84 ? 2.099 -4.603 25.825 1.00 76.06 84 VAL A CA 1
ATOM 675 C C . VAL A 1 84 ? 1.787 -4.842 27.297 1.00 76.06 84 VAL A C 1
ATOM 677 O O . VAL A 1 84 ? 0.785 -4.362 27.823 1.00 76.06 84 VAL A O 1
ATOM 680 N N . TYR A 1 85 ? 2.659 -5.581 27.983 1.00 67.19 85 TYR A N 1
ATOM 681 C CA . TYR A 1 85 ? 2.640 -5.635 29.442 1.00 67.19 85 TYR A CA 1
ATOM 682 C C . TYR A 1 85 ? 3.095 -4.282 29.988 1.00 67.19 85 TYR A C 1
ATOM 684 O O . TYR A 1 85 ? 4.283 -4.048 30.221 1.00 67.19 85 TYR A O 1
ATOM 692 N N . ALA A 1 86 ? 2.147 -3.371 30.196 1.00 64.25 86 ALA A N 1
ATOM 693 C CA . ALA A 1 86 ? 2.393 -2.201 31.016 1.00 64.25 86 ALA A CA 1
ATOM 694 C C . ALA A 1 86 ? 2.674 -2.700 32.439 1.00 64.25 86 ALA A C 1
ATOM 696 O O . ALA A 1 86 ? 1.757 -3.088 33.163 1.00 64.25 86 ALA A O 1
ATOM 697 N N . LYS A 1 87 ? 3.949 -2.718 32.852 1.00 62.91 87 LYS A N 1
ATOM 698 C CA . LYS A 1 87 ? 4.283 -2.759 34.278 1.00 62.91 87 LYS A CA 1
ATOM 699 C C . LYS A 1 87 ? 3.658 -1.508 34.882 1.00 62.91 87 LYS A C 1
ATOM 701 O O . LYS A 1 87 ? 4.224 -0.423 34.773 1.00 62.91 87 LYS A O 1
ATOM 706 N N . GLN A 1 88 ? 2.472 -1.651 35.467 1.00 58.50 88 GLN A N 1
ATOM 707 C CA . GLN A 1 88 ? 1.894 -0.629 36.322 1.00 58.50 88 GLN A CA 1
ATOM 708 C C . GLN A 1 88 ? 2.898 -0.398 37.449 1.00 58.50 88 GLN A C 1
ATOM 710 O O . GLN A 1 88 ? 2.983 -1.175 38.399 1.00 58.50 88 GLN A O 1
ATOM 715 N N . ALA A 1 89 ? 3.692 0.663 37.334 1.00 50.97 89 ALA A N 1
ATOM 716 C CA . ALA A 1 89 ? 4.273 1.281 38.502 1.00 50.97 89 ALA A CA 1
ATOM 717 C C . ALA A 1 89 ? 3.076 1.833 39.278 1.00 50.97 89 ALA A C 1
ATOM 719 O O . ALA A 1 89 ? 2.582 2.920 38.987 1.00 50.97 89 ALA A O 1
ATOM 720 N N . ASN A 1 90 ? 2.542 1.037 40.205 1.00 51.00 90 ASN A N 1
ATOM 721 C CA . ASN A 1 90 ? 1.665 1.548 41.242 1.00 51.00 90 ASN A CA 1
ATOM 722 C C . ASN A 1 90 ? 2.540 2.469 42.097 1.00 51.00 90 ASN A C 1
ATOM 724 O O . ASN A 1 90 ? 3.132 2.049 43.090 1.00 51.00 90 ASN A O 1
ATOM 728 N N . ILE A 1 91 ? 2.720 3.707 41.633 1.00 58.44 91 ILE A N 1
ATOM 729 C CA . ILE A 1 91 ? 3.319 4.778 42.412 1.00 58.44 91 ILE A CA 1
ATOM 730 C C . ILE A 1 91 ? 2.256 5.142 43.444 1.00 58.44 91 ILE A C 1
ATOM 732 O O . ILE A 1 91 ? 1.536 6.130 43.327 1.00 58.44 91 ILE A O 1
ATOM 736 N N . SER A 1 92 ? 2.141 4.293 44.462 1.00 56.53 92 SER A N 1
ATOM 737 C CA . SER A 1 92 ? 1.595 4.687 45.743 1.00 56.53 92 SER A CA 1
ATOM 738 C C . SER A 1 92 ? 2.594 5.680 46.324 1.00 56.53 92 SER A C 1
ATOM 740 O O . SER A 1 92 ? 3.469 5.316 47.111 1.00 56.53 92 SER A O 1
ATOM 742 N N . ASN A 1 93 ? 2.476 6.945 45.923 1.00 55.00 93 ASN A N 1
ATOM 743 C CA . ASN A 1 93 ? 2.891 8.046 46.776 1.00 55.00 93 ASN A CA 1
ATOM 744 C C . ASN A 1 93 ? 2.032 7.905 48.036 1.00 55.00 93 ASN A C 1
ATOM 746 O O . ASN A 1 93 ? 0.893 8.369 48.061 1.00 55.00 93 ASN A O 1
ATOM 750 N N . GLY A 1 94 ? 2.523 7.139 49.018 1.00 66.81 94 GLY A N 1
ATOM 751 C CA . GLY A 1 94 ? 1.814 6.878 50.268 1.00 66.81 94 GLY A CA 1
ATOM 752 C C . GLY A 1 94 ? 1.323 8.180 50.896 1.00 66.81 94 GLY A C 1
ATOM 753 O O . GLY A 1 94 ? 1.879 9.228 50.589 1.00 66.81 94 GLY A O 1
ATOM 754 N N . HIS A 1 95 ? 0.280 8.095 51.733 1.00 58.88 95 HIS A N 1
ATOM 755 C CA . HIS A 1 95 ? -0.385 9.198 52.450 1.00 58.88 95 HIS A CA 1
ATOM 756 C C . HIS A 1 95 ? 0.203 10.588 52.161 1.00 58.88 95 HIS A C 1
ATOM 758 O O . HIS A 1 95 ? 0.976 11.125 52.954 1.00 58.88 95 HIS A O 1
ATOM 764 N N . GLN A 1 96 ? -0.143 11.173 51.012 1.00 61.66 96 GLN A N 1
ATOM 765 C CA . GLN A 1 96 ? 0.184 12.567 50.749 1.00 61.66 96 GLN A CA 1
ATOM 766 C C . GLN A 1 96 ? -0.682 13.406 51.689 1.00 61.66 96 GLN A C 1
ATOM 768 O O . GLN A 1 96 ? -1.840 13.698 51.400 1.00 61.66 96 GLN A O 1
ATOM 773 N N . GLN A 1 97 ? -0.140 13.729 52.865 1.00 65.19 97 GLN A N 1
ATOM 774 C CA . GLN A 1 97 ? -0.768 14.656 53.793 1.00 65.19 97 GLN A CA 1
ATOM 775 C C . GLN A 1 97 ? -0.700 16.055 53.186 1.00 65.19 97 GLN A C 1
ATOM 777 O O . GLN A 1 97 ? 0.343 16.705 53.162 1.00 65.19 97 GLN A O 1
ATOM 782 N N . ILE A 1 98 ? -1.835 16.504 52.663 1.00 54.59 98 ILE A N 1
ATOM 783 C CA . ILE A 1 98 ? -2.031 17.857 52.159 1.00 54.59 98 ILE A CA 1
ATOM 784 C C . ILE A 1 98 ? -2.246 18.749 53.388 1.00 54.59 98 ILE A C 1
ATOM 786 O O . ILE A 1 98 ? -3.363 18.875 53.882 1.00 54.59 98 ILE A O 1
ATOM 790 N N . ASN A 1 99 ? -1.174 19.314 53.949 1.00 53.69 99 ASN A N 1
ATOM 791 C CA . ASN A 1 99 ? -1.288 20.232 55.083 1.00 53.69 99 ASN A CA 1
ATOM 792 C C . ASN A 1 99 ? -1.661 21.638 54.581 1.00 53.69 99 ASN A C 1
ATOM 794 O O . ASN A 1 99 ? -0.813 22.522 54.465 1.00 53.69 99 ASN A O 1
ATOM 798 N N . ASN A 1 100 ? -2.935 21.834 54.236 1.00 48.72 100 ASN A N 1
ATOM 799 C CA . ASN A 1 100 ? -3.476 23.169 53.993 1.00 48.72 100 ASN A CA 1
ATOM 800 C C . ASN A 1 100 ? -3.708 23.867 55.340 1.00 48.72 100 ASN A C 1
ATOM 802 O O . ASN A 1 100 ? -4.756 23.708 55.958 1.00 48.72 100 ASN A O 1
ATOM 806 N N . GLY A 1 101 ? -2.689 24.617 55.767 1.00 50.41 101 GLY A N 1
ATOM 807 C CA . GLY A 1 101 ? -2.712 25.709 56.745 1.00 50.41 101 GLY A CA 1
ATOM 808 C C . GLY A 1 101 ? -3.853 25.737 57.766 1.00 50.41 101 GLY A C 1
ATOM 809 O O . GLY A 1 101 ? -4.793 26.507 57.610 1.00 50.41 101 GLY A O 1
ATOM 810 N N . MET A 1 102 ? -3.690 25.003 58.865 1.00 45.47 102 MET A N 1
ATOM 811 C CA . MET A 1 102 ? -4.286 25.321 60.168 1.00 45.47 102 MET A CA 1
ATOM 812 C C . MET A 1 102 ? -3.223 25.068 61.250 1.00 45.47 102 MET A C 1
ATOM 814 O O . MET A 1 102 ? -2.502 24.071 61.158 1.00 45.47 102 MET A O 1
ATOM 818 N N . PRO A 1 103 ? -3.057 25.963 62.243 1.00 46.62 103 PRO A N 1
ATOM 819 C CA . PRO A 1 103 ? -2.005 25.830 63.244 1.00 46.62 103 PRO A CA 1
ATOM 820 C C . PRO A 1 103 ? -2.249 24.590 64.113 1.00 46.62 103 PRO A C 1
ATOM 822 O O . PRO A 1 103 ? -3.372 24.316 64.534 1.00 46.62 103 PRO A O 1
ATOM 825 N N . ALA A 1 104 ? -1.176 23.836 64.346 1.00 52.41 104 ALA A N 1
ATOM 826 C CA . ALA A 1 104 ? -1.184 22.566 65.060 1.00 52.41 104 ALA A CA 1
ATOM 827 C C . ALA A 1 104 ? -1.770 22.688 66.482 1.00 52.41 104 ALA A C 1
ATOM 829 O O . ALA A 1 104 ? -1.310 23.540 67.249 1.00 52.41 104 ALA A O 1
ATOM 830 N N . PRO A 1 105 ? -2.700 21.805 66.893 1.00 45.44 105 PRO A N 1
ATOM 831 C CA . PRO A 1 105 ? -2.889 21.485 68.298 1.00 45.44 105 PRO A CA 1
ATOM 832 C C . PRO A 1 105 ? -1.710 20.630 68.776 1.00 45.44 105 PRO A C 1
ATOM 834 O O . PRO A 1 105 ? -1.132 19.849 68.023 1.00 45.44 105 PRO A O 1
ATOM 837 N N . GLN A 1 106 ? -1.342 20.843 70.032 1.00 47.19 106 GLN A N 1
ATOM 838 C CA . GLN A 1 106 ? -0.163 20.324 70.715 1.00 47.19 106 GLN A CA 1
ATOM 839 C C . GLN A 1 106 ? 0.0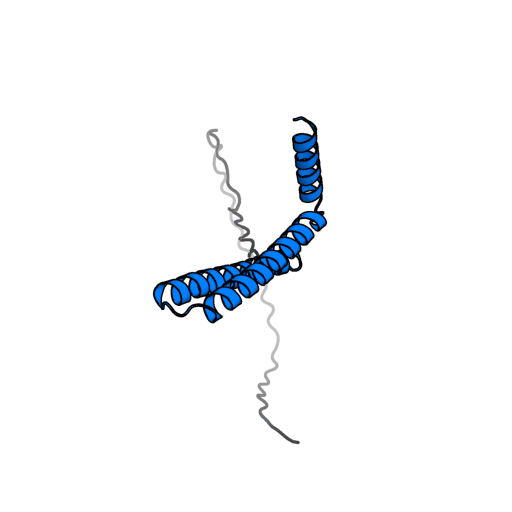50 18.814 70.524 1.00 47.19 106 GLN A C 1
ATOM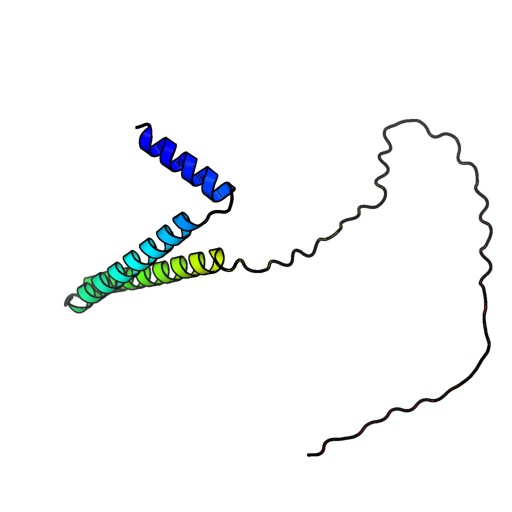 841 O O . GLN A 1 106 ? -0.886 18.022 70.578 1.00 47.19 106 GLN A O 1
ATOM 846 N N . ALA A 1 107 ? 1.314 18.428 70.338 1.00 42.19 107 ALA A N 1
ATOM 847 C CA . ALA A 1 107 ? 1.735 17.037 70.355 1.00 42.19 107 ALA A CA 1
ATOM 848 C C . ALA A 1 10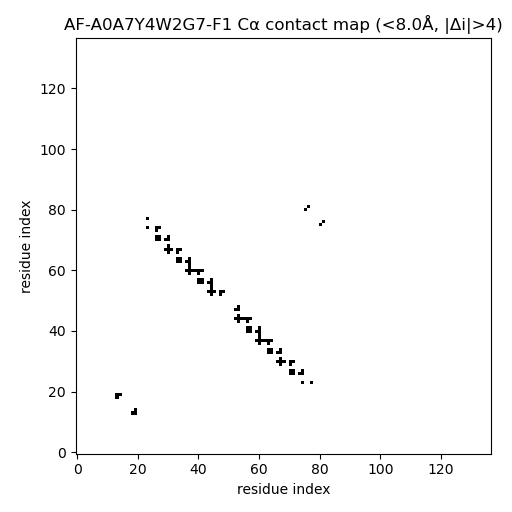7 ? 1.524 16.450 71.759 1.00 42.19 107 ALA A C 1
ATOM 850 O O . ALA A 1 107 ? 2.242 16.805 72.693 1.00 42.19 107 ALA A O 1
ATOM 851 N N . GLU A 1 108 ? 0.559 15.543 71.902 1.00 51.16 108 GLU A N 1
ATOM 852 C CA . GLU A 1 108 ? 0.511 14.631 73.041 1.00 51.16 108 GLU A CA 1
ATOM 853 C C . GLU A 1 108 ? 1.477 13.466 72.800 1.00 51.16 108 GLU A C 1
ATOM 855 O O . GLU A 1 108 ? 1.473 12.800 71.762 1.00 51.16 108 GLU A O 1
ATOM 860 N N . GLU A 1 109 ? 2.345 13.245 73.781 1.00 47.59 109 GLU A N 1
ATOM 861 C CA . GLU A 1 109 ? 3.320 12.165 73.821 1.00 47.59 109 GLU A CA 1
ATOM 862 C C . GLU A 1 109 ? 2.603 10.815 73.978 1.00 47.59 109 GLU A C 1
ATOM 864 O O . GLU A 1 109 ? 2.244 10.395 75.081 1.00 47.59 109 GLU A O 1
ATOM 869 N N . ILE A 1 110 ? 2.403 10.097 72.870 1.00 51.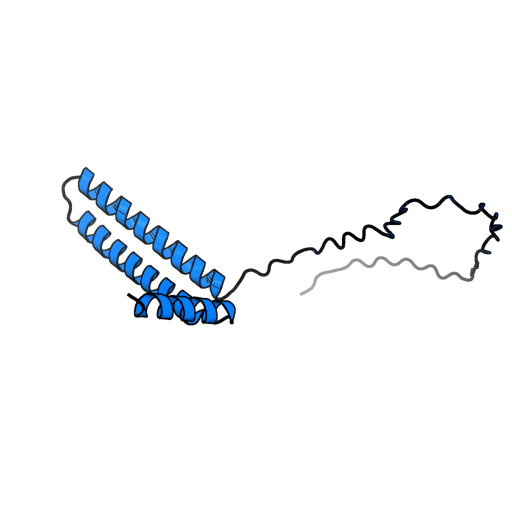44 110 ILE A N 1
ATOM 870 C CA . ILE A 1 110 ? 1.951 8.705 72.928 1.00 51.44 110 ILE A CA 1
ATOM 871 C C . ILE A 1 110 ? 3.145 7.839 73.336 1.00 51.44 110 ILE A C 1
ATOM 873 O O . ILE A 1 110 ? 4.035 7.529 72.539 1.00 51.44 110 ILE A O 1
ATOM 877 N N . LYS A 1 111 ? 3.151 7.453 74.614 1.00 43.88 111 LYS A N 1
ATOM 878 C CA . LYS A 1 111 ? 4.094 6.505 75.216 1.00 43.88 111 LYS A CA 1
ATOM 879 C C . LYS A 1 111 ? 4.147 5.212 74.397 1.00 43.88 111 LYS A C 1
ATOM 881 O O . LYS A 1 111 ? 3.158 4.488 74.296 1.00 43.88 111 LYS A O 1
ATOM 886 N N . LYS A 1 112 ? 5.323 4.898 73.846 1.00 52.69 112 LYS A N 1
ATOM 887 C CA . LYS A 1 112 ? 5.612 3.594 73.235 1.00 52.69 112 LYS A CA 1
ATOM 888 C C . LYS A 1 112 ? 5.620 2.523 74.327 1.00 52.69 112 LYS A C 1
ATOM 890 O O . LYS A 1 112 ? 6.480 2.563 75.203 1.00 52.69 112 LYS A O 1
ATOM 895 N N . GLN A 1 113 ? 4.708 1.558 74.256 1.00 50.12 113 GLN A N 1
ATOM 896 C CA . GLN A 1 113 ? 4.911 0.276 74.932 1.00 50.12 113 GLN A CA 1
ATOM 897 C C . G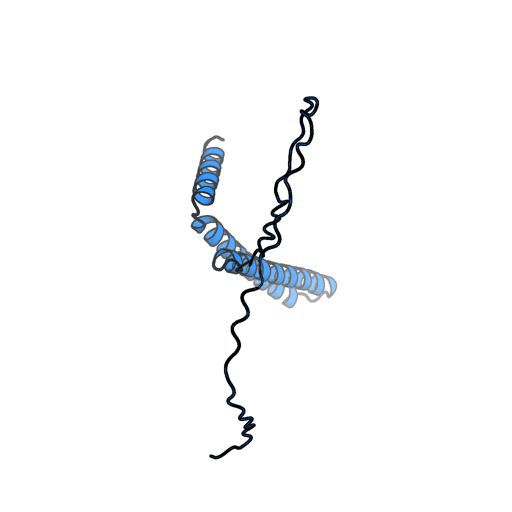LN A 1 113 ? 5.780 -0.626 74.038 1.00 50.12 113 GLN A C 1
ATOM 899 O O . GLN A 1 113 ? 5.572 -0.636 72.821 1.00 50.12 113 GLN A O 1
ATOM 904 N N . PRO A 1 114 ? 6.773 -1.345 74.587 1.00 47.41 114 PRO A N 1
ATOM 905 C CA . PRO A 1 114 ? 7.539 -2.310 73.814 1.00 47.41 114 PRO A CA 1
ATOM 906 C C . PRO A 1 114 ? 6.668 -3.542 73.534 1.00 47.41 114 PRO A C 1
ATOM 908 O O . PRO A 1 114 ? 6.069 -4.100 74.447 1.00 47.41 114 PRO A O 1
ATOM 911 N N . ASN A 1 115 ? 6.601 -3.972 72.272 1.00 54.41 115 ASN A N 1
ATOM 912 C CA . ASN A 1 115 ? 6.029 -5.272 71.928 1.00 54.41 115 ASN A CA 1
ATOM 913 C C . ASN A 1 115 ? 6.994 -6.363 72.400 1.00 54.41 115 ASN A C 1
ATOM 915 O O . ASN A 1 115 ? 8.146 -6.399 71.964 1.00 54.41 115 ASN A O 1
ATOM 919 N N . GLU A 1 116 ? 6.522 -7.241 73.280 1.00 47.28 116 GLU A N 1
ATOM 920 C CA . GLU A 1 116 ? 7.254 -8.434 73.692 1.00 47.28 116 GLU A CA 1
ATOM 921 C C . GLU A 1 116 ? 7.364 -9.415 72.514 1.00 47.28 116 GLU A C 1
ATOM 923 O O . GLU A 1 116 ? 6.395 -9.724 71.818 1.00 47.28 116 GLU A O 1
ATOM 928 N N . LEU A 1 117 ? 8.598 -9.852 72.267 1.00 47.97 117 LEU A N 1
ATOM 929 C CA . LEU A 1 117 ? 8.994 -10.797 71.234 1.00 47.97 117 LEU A CA 1
ATOM 930 C C . LEU A 1 117 ? 8.497 -12.196 71.640 1.00 47.97 117 LEU A C 1
ATOM 932 O O . LEU A 1 117 ? 8.926 -12.727 72.661 1.00 47.97 117 LEU A O 1
ATOM 936 N N . LEU A 1 118 ? 7.591 -12.801 70.867 1.00 45.88 118 LEU A N 1
ATOM 937 C CA . LEU A 1 118 ? 7.113 -14.156 71.150 1.00 45.88 118 LEU A CA 1
ATOM 938 C C . LEU A 1 118 ? 8.158 -15.180 70.677 1.00 45.88 118 LEU A C 1
ATOM 940 O O . LEU A 1 118 ? 8.160 -15.604 69.520 1.00 45.88 118 LEU A O 1
ATOM 944 N N . GLU A 1 119 ? 9.067 -15.564 71.572 1.00 45.75 119 GLU A N 1
ATOM 945 C CA . GLU A 1 119 ? 9.969 -16.691 71.349 1.00 45.75 119 GLU A CA 1
ATOM 946 C C . GLU A 1 119 ? 9.197 -18.009 71.458 1.00 45.75 119 GLU A C 1
ATOM 948 O O . GLU A 1 119 ? 8.725 -18.398 72.523 1.00 45.75 119 GLU A O 1
ATOM 953 N N . THR A 1 120 ? 9.095 -18.730 70.344 1.00 39.91 120 THR A N 1
ATOM 954 C CA . THR A 1 120 ? 8.775 -20.161 70.352 1.00 39.91 120 THR A CA 1
ATOM 955 C C . THR A 1 120 ? 9.997 -20.916 69.851 1.00 39.91 120 THR A C 1
ATOM 957 O O . THR A 1 120 ? 10.220 -21.076 68.654 1.00 39.91 120 THR A O 1
ATOM 960 N N . GLN A 1 121 ? 10.833 -21.346 70.796 1.00 41.78 121 GLN A N 1
ATOM 961 C CA . GLN A 1 121 ? 11.791 -22.425 70.573 1.00 41.78 121 GLN A CA 1
ATOM 962 C C . GLN A 1 121 ? 11.155 -23.775 70.931 1.00 41.78 121 GLN A C 1
ATOM 964 O O . GLN A 1 121 ? 10.228 -23.830 71.733 1.00 41.78 121 GLN A O 1
ATOM 969 N N . HIS A 1 122 ? 11.743 -24.829 70.352 1.00 35.38 122 HIS A N 1
ATOM 970 C CA . HIS A 1 122 ? 11.547 -26.283 70.506 1.00 35.38 122 HIS A CA 1
ATOM 971 C C . HIS A 1 122 ? 10.918 -26.927 69.252 1.00 35.38 122 HIS A C 1
ATOM 973 O O . HIS A 1 122 ? 9.771 -26.678 68.926 1.00 35.38 122 HIS A O 1
ATOM 979 N N . GLY A 1 123 ? 11.606 -27.785 68.495 1.00 36.16 123 GLY A N 1
ATOM 980 C CA . GLY A 1 123 ? 12.912 -28.385 68.721 1.00 36.16 123 GLY A CA 1
ATOM 981 C C . GLY A 1 123 ? 13.437 -29.122 67.485 1.00 36.16 123 GLY A C 1
ATOM 982 O O . GLY A 1 123 ? 12.736 -29.340 66.504 1.00 36.16 123 GLY A O 1
ATOM 983 N N . SER A 1 124 ? 14.724 -29.441 67.584 1.00 39.97 124 SER A N 1
ATOM 984 C CA . SER A 1 124 ? 15.601 -30.117 66.632 1.00 39.97 124 SER A CA 1
ATOM 985 C C . SER A 1 124 ? 14.962 -31.228 65.790 1.00 39.97 124 SER A C 1
ATOM 987 O O . SER A 1 124 ? 14.458 -32.209 66.329 1.00 39.97 124 SER A O 1
ATOM 989 N N . GLN A 1 125 ? 15.160 -31.146 64.475 1.00 40.19 125 GLN A N 1
ATOM 990 C CA . GLN A 1 125 ? 15.636 -32.294 63.708 1.00 40.19 125 GLN A CA 1
ATOM 991 C C . GLN A 1 125 ? 16.464 -31.791 62.525 1.00 40.19 125 GLN A C 1
ATOM 993 O O . GLN A 1 125 ? 15.962 -31.353 61.494 1.00 40.19 125 GLN A O 1
ATOM 998 N N . THR A 1 126 ? 17.779 -31.817 62.723 1.00 50.81 126 THR A N 1
ATOM 999 C CA . THR A 1 126 ? 18.760 -31.903 61.647 1.00 50.81 126 THR A CA 1
ATOM 1000 C C . THR A 1 126 ? 18.390 -33.053 60.716 1.00 50.81 126 THR A C 1
ATOM 1002 O O . THR A 1 126 ? 18.034 -34.119 61.205 1.00 50.81 126 THR A O 1
ATOM 1005 N N . LEU A 1 127 ? 18.520 -32.849 59.404 1.00 41.56 127 LEU A N 1
ATOM 1006 C CA . LEU A 1 127 ? 19.134 -33.799 58.471 1.00 41.56 127 LEU A CA 1
ATOM 1007 C C . LEU A 1 127 ? 19.290 -33.124 57.099 1.00 41.56 127 LEU A C 1
ATOM 1009 O O . LEU A 1 127 ? 18.344 -32.947 56.337 1.00 41.56 127 LEU A O 1
ATOM 1013 N N . ASP A 1 128 ? 20.531 -32.729 56.825 1.00 46.97 128 ASP A N 1
ATOM 1014 C CA . ASP A 1 128 ? 21.076 -32.551 55.483 1.00 46.97 128 ASP A CA 1
ATOM 1015 C C . ASP A 1 128 ? 20.931 -33.864 54.702 1.00 46.97 128 ASP A C 1
ATOM 1017 O O . ASP A 1 128 ? 21.227 -34.939 55.230 1.00 46.97 128 ASP A O 1
ATOM 1021 N N . SER A 1 129 ? 20.501 -33.779 53.445 1.00 43.12 129 SER A N 1
ATOM 1022 C CA . SER A 1 129 ? 20.857 -34.754 52.415 1.00 43.12 129 SER A CA 1
ATOM 1023 C C . SER A 1 129 ? 20.731 -34.118 51.035 1.00 43.12 129 SER A C 1
ATOM 1025 O O . SER A 1 129 ? 19.685 -34.162 50.385 1.00 43.12 129 SER A O 1
ATOM 1027 N N . ARG A 1 130 ? 21.846 -33.568 50.545 1.00 44.81 130 ARG A N 1
ATOM 1028 C CA . ARG A 1 130 ? 22.124 -33.516 49.102 1.00 44.81 130 ARG A CA 1
ATOM 1029 C C . ARG A 1 130 ? 21.912 -34.910 48.498 1.00 44.81 130 ARG A C 1
ATOM 1031 O O . ARG A 1 130 ? 22.517 -35.875 48.953 1.00 44.81 130 ARG A O 1
ATOM 1038 N N . THR A 1 131 ? 21.133 -35.006 47.425 1.00 40.34 131 THR A N 1
ATOM 1039 C CA . THR A 1 131 ? 21.194 -36.142 46.497 1.00 40.34 131 THR A CA 1
ATOM 1040 C C . THR A 1 131 ? 21.460 -35.623 45.092 1.00 40.34 131 THR A C 1
ATOM 1042 O O . THR A 1 131 ? 20.656 -34.908 44.501 1.00 40.34 131 THR A O 1
ATOM 1045 N N . THR A 1 132 ? 22.626 -36.013 44.584 1.00 43.25 132 THR A N 1
ATOM 1046 C CA . THR A 1 132 ? 23.026 -35.992 43.178 1.00 43.25 132 THR A CA 1
ATOM 1047 C C . THR A 1 132 ? 22.908 -37.418 42.638 1.00 43.25 132 THR A C 1
ATOM 1049 O O . THR A 1 132 ? 23.437 -38.323 43.283 1.00 43.25 132 THR A O 1
ATOM 1052 N N . ARG A 1 133 ? 22.286 -37.600 41.461 1.00 38.75 133 ARG A N 1
ATOM 1053 C CA . ARG A 1 133 ? 22.464 -38.660 40.421 1.00 38.75 133 ARG A CA 1
ATOM 1054 C C . ARG A 1 133 ? 21.137 -38.835 39.665 1.00 38.75 133 ARG A C 1
ATOM 1056 O O . ARG A 1 133 ? 20.093 -38.649 40.266 1.00 38.75 133 ARG A O 1
ATOM 1063 N N . ALA A 1 134 ? 21.052 -39.267 38.411 1.00 39.78 134 ALA A N 1
ATOM 1064 C CA . ALA A 1 134 ? 21.945 -39.448 37.263 1.00 39.78 134 ALA A CA 1
ATOM 1065 C C . ALA A 1 134 ? 21.023 -39.813 36.074 1.00 39.78 134 ALA A C 1
ATOM 1067 O O . ALA A 1 134 ? 19.874 -40.193 36.284 1.00 39.78 134 ALA A O 1
ATOM 1068 N N . ALA A 1 135 ? 21.541 -39.704 34.851 1.00 41.56 135 ALA A N 1
ATOM 1069 C CA . ALA A 1 135 ? 20.923 -40.188 33.615 1.00 41.56 135 ALA A CA 1
ATOM 1070 C C . ALA A 1 135 ? 20.607 -41.701 33.623 1.00 41.56 135 ALA A C 1
ATOM 1072 O O . ALA A 1 135 ? 21.154 -42.410 34.467 1.00 41.56 135 ALA A O 1
ATOM 1073 N N . ILE A 1 136 ? 19.782 -42.124 32.643 1.00 42.75 136 ILE A N 1
ATOM 1074 C CA . ILE A 1 136 ? 19.549 -43.443 31.979 1.00 42.75 136 ILE A CA 1
ATOM 1075 C C . ILE A 1 136 ? 18.035 -43.459 31.616 1.00 42.75 136 ILE A C 1
ATOM 1077 O O . ILE A 1 136 ? 17.225 -43.186 32.497 1.00 42.75 136 ILE A O 1
ATOM 1081 N N . CYS A 1 137 ? 17.534 -43.678 30.394 1.00 36.47 137 CYS A N 1
ATOM 1082 C CA . CYS A 1 137 ? 18.032 -44.319 29.169 1.00 36.47 137 CYS A CA 1
ATOM 1083 C C . CYS A 1 137 ? 18.018 -43.381 27.953 1.00 36.47 137 CYS A C 1
ATOM 1085 O O . CYS A 1 137 ? 17.111 -42.522 27.881 1.00 36.47 137 CYS A O 1
#

Nearest PDB structures (foldseek):
  5n5e-assembly1_e  TM=9.555E-01  e=5.488E+00  Pyrococcus furiosus COM1
  4ilo-assembly1_A  TM=6.177E-01  e=2.649E+00  Chlamydia trachomatis L2/434/Bu

Solvent-accessible surface area (backbone atoms only — not comparable to full-atom values): 8748 Å² total; per-residue (Å²): 122,65,69,64,53,53,58,49,53,54,48,52,52,39,45,76,71,66,51,52,66,64,64,49,53,51,37,52,52,49,25,52,52,23,45,53,47,16,55,52,26,42,52,56,16,71,73,45,88,52,64,75,57,22,53,51,29,41,54,52,14,53,51,28,44,54,48,21,52,54,36,48,52,50,48,49,40,68,79,53,62,79,87,75,81,75,78,76,77,79,76,71,73,63,87,75,78,79,81,77,85,71,88,81,77,79,88,76,85,79,77,82,76,83,82,80,78,85,82,83,83,87,78,89,77,88,78,90,75,91,81,89,88,78,92,87,134

Mean predicted aligned error: 17.69 Å

pLDDT: mean 76.91, std 23.25, range [35.38, 98.69]